Protein AF-A0A9D4S467-F1 (afdb_monomer)

Structure (mmCIF, N/CA/C/O backbone):
data_AF-A0A9D4S467-F1
#
_entry.id   AF-A0A9D4S467-F1
#
loop_
_atom_site.group_PDB
_atom_site.id
_atom_site.type_symbol
_atom_site.label_atom_id
_atom_site.label_alt_id
_atom_site.label_comp_id
_atom_site.label_asym_id
_atom_site.label_entity_id
_atom_site.label_seq_id
_atom_site.pdbx_PDB_ins_code
_atom_site.Cartn_x
_atom_site.Cartn_y
_atom_site.Cartn_z
_atom_site.occupancy
_atom_site.B_iso_or_equiv
_atom_site.auth_seq_id
_atom_site.auth_comp_id
_atom_site.auth_asym_id
_atom_site.auth_atom_id
_atom_site.pdbx_PDB_model_num
ATOM 1 N N . MET A 1 1 ? 5.050 -12.728 17.108 1.00 70.12 1 MET A N 1
ATOM 2 C CA . MET A 1 1 ? 5.355 -12.051 15.828 1.00 70.12 1 MET A CA 1
ATOM 3 C C . MET A 1 1 ? 4.379 -10.902 15.651 1.00 70.12 1 MET A C 1
ATOM 5 O O . MET A 1 1 ? 3.237 -11.049 16.072 1.00 70.12 1 MET A O 1
ATOM 9 N N . GLY A 1 2 ? 4.827 -9.767 15.111 1.00 86.25 2 GLY A N 1
ATOM 10 C CA . GLY A 1 2 ? 3.928 -8.659 14.775 1.00 86.25 2 GLY A CA 1
ATOM 11 C C . GLY A 1 2 ? 3.034 -9.014 13.585 1.00 86.25 2 GLY A C 1
ATOM 12 O O . GLY A 1 2 ? 3.433 -9.819 12.747 1.00 86.25 2 GLY A O 1
ATOM 13 N N . LYS A 1 3 ? 1.838 -8.423 13.527 1.00 93.38 3 LYS A N 1
ATOM 14 C CA . LYS A 1 3 ? 0.900 -8.524 12.400 1.00 93.38 3 LYS A CA 1
ATOM 15 C C . LYS A 1 3 ? 0.636 -7.116 11.862 1.00 93.38 3 LYS A C 1
ATOM 17 O O . LYS A 1 3 ? -0.353 -6.506 12.262 1.00 93.38 3 LYS A O 1
ATOM 22 N N . PRO A 1 4 ? 1.569 -6.538 11.087 1.00 96.94 4 PRO A N 1
ATOM 23 C CA . PRO A 1 4 ? 1.380 -5.199 10.547 1.00 96.94 4 PRO A CA 1
ATOM 24 C C . PRO A 1 4 ? 0.197 -5.176 9.578 1.00 96.94 4 PRO A C 1
ATOM 26 O O . PRO A 1 4 ? -0.097 -6.175 8.930 1.00 96.94 4 PRO A O 1
ATOM 29 N N . ASP A 1 5 ? -0.455 -4.032 9.435 1.00 98.00 5 ASP A N 1
ATOM 30 C CA . ASP A 1 5 ? -1.531 -3.875 8.452 1.00 98.00 5 ASP A CA 1
ATOM 31 C C . ASP A 1 5 ? -0.998 -3.903 7.012 1.00 98.00 5 ASP A C 1
ATOM 33 O O . ASP A 1 5 ? -1.625 -4.471 6.114 1.00 98.00 5 ASP A O 1
ATOM 37 N N . PHE A 1 6 ? 0.200 -3.349 6.828 1.00 98.12 6 PHE A N 1
ATOM 38 C CA . PHE A 1 6 ? 0.862 -3.173 5.545 1.00 98.12 6 PHE A CA 1
ATOM 39 C C . PHE A 1 6 ? 2.344 -3.527 5.642 1.00 98.12 6 PHE A C 1
ATOM 41 O O . PHE A 1 6 ? 2.985 -3.284 6.667 1.00 98.12 6 PHE A O 1
ATOM 48 N N . ILE A 1 7 ? 2.894 -4.058 4.554 1.00 98.00 7 ILE A N 1
ATOM 49 C CA . ILE A 1 7 ? 4.329 -4.266 4.367 1.00 98.00 7 ILE A CA 1
ATOM 50 C C . ILE A 1 7 ? 4.687 -3.629 3.024 1.00 98.00 7 ILE A C 1
ATOM 52 O O . ILE A 1 7 ? 4.225 -4.087 1.980 1.00 98.00 7 ILE A O 1
ATOM 56 N N . GLU A 1 8 ? 5.485 -2.562 3.050 1.00 97.94 8 GLU A N 1
ATOM 57 C CA . GLU A 1 8 ? 6.057 -1.965 1.841 1.00 97.94 8 GLU A CA 1
ATOM 58 C C . GLU A 1 8 ? 7.423 -2.597 1.575 1.00 97.94 8 GLU A C 1
ATOM 60 O O . GLU A 1 8 ? 8.325 -2.532 2.414 1.00 97.94 8 GLU A O 1
ATOM 65 N N . ILE A 1 9 ? 7.574 -3.204 0.402 1.00 98.00 9 ILE A N 1
ATOM 66 C CA . ILE A 1 9 ? 8.850 -3.717 -0.082 1.00 98.00 9 ILE A CA 1
ATOM 67 C C . ILE A 1 9 ? 9.329 -2.766 -1.168 1.00 98.00 9 ILE A C 1
ATOM 69 O O . ILE A 1 9 ? 8.648 -2.564 -2.173 1.00 98.00 9 ILE A O 1
ATOM 73 N N . LYS A 1 10 ? 10.504 -2.176 -0.949 1.00 96.25 10 LYS A N 1
ATOM 74 C CA . LYS A 1 10 ? 11.070 -1.144 -1.812 1.00 96.25 10 LYS A CA 1
ATOM 75 C C . LYS A 1 10 ? 12.448 -1.545 -2.306 1.00 96.25 10 LYS A C 1
ATOM 77 O O . LYS A 1 10 ? 13.331 -1.853 -1.504 1.00 96.25 10 LYS A O 1
ATOM 82 N N . GLY A 1 11 ? 12.634 -1.505 -3.621 1.00 94.12 11 GLY A N 1
ATOM 83 C CA . GLY A 1 11 ? 13.945 -1.656 -4.234 1.00 94.12 11 GLY A CA 1
ATOM 84 C C . GLY A 1 11 ? 14.892 -0.559 -3.750 1.00 94.12 11 GLY A C 1
ATOM 85 O O . GLY A 1 11 ? 14.528 0.618 -3.707 1.00 94.12 11 GLY A O 1
ATOM 86 N N . VAL A 1 12 ? 16.114 -0.938 -3.369 1.00 90.12 12 VAL A N 1
ATOM 87 C CA . VAL A 1 12 ? 17.128 0.037 -2.952 1.00 90.12 12 VAL A CA 1
ATOM 88 C C . VAL A 1 12 ? 17.412 1.008 -4.096 1.00 90.12 12 VAL A C 1
ATOM 90 O O . VAL A 1 12 ? 17.611 0.595 -5.233 1.00 90.12 12 VAL A O 1
ATOM 93 N N . THR A 1 13 ? 17.444 2.304 -3.803 1.00 84.94 13 THR A N 1
ATOM 94 C CA . THR A 1 13 ? 17.796 3.339 -4.780 1.00 84.94 13 THR A CA 1
ATOM 95 C C . THR A 1 13 ? 19.230 3.795 -4.568 1.00 84.94 13 THR A C 1
ATOM 97 O O . THR A 1 13 ? 19.652 4.035 -3.437 1.00 84.94 13 THR A O 1
ATOM 100 N N . TYR A 1 14 ? 19.977 3.962 -5.654 1.00 82.75 14 TYR A N 1
ATOM 101 C CA . TYR A 1 14 ? 21.346 4.458 -5.596 1.00 82.75 14 TYR A CA 1
ATOM 102 C C . TYR A 1 14 ? 21.379 5.967 -5.294 1.00 82.75 14 TYR A C 1
ATOM 104 O O . TYR A 1 14 ? 20.790 6.773 -6.014 1.00 82.75 14 TYR A O 1
ATOM 112 N N . CYS A 1 15 ? 22.092 6.347 -4.230 1.00 79.81 15 CYS A N 1
ATOM 113 C CA . CYS A 1 15 ? 22.178 7.728 -3.735 1.00 79.81 15 CYS A CA 1
ATOM 114 C C . CYS A 1 15 ? 23.425 8.494 -4.225 1.00 79.81 15 CYS A C 1
ATOM 116 O O . CYS A 1 15 ? 23.721 9.566 -3.699 1.00 79.81 15 CYS A O 1
ATOM 118 N N . GLY A 1 16 ? 24.160 7.963 -5.208 1.00 75.25 16 GLY A N 1
ATOM 119 C CA . GLY A 1 16 ? 25.445 8.513 -5.650 1.00 75.25 16 GLY A CA 1
ATOM 120 C C . GLY A 1 16 ? 26.655 7.844 -4.992 1.00 75.25 16 GLY A C 1
ATOM 121 O O . GLY A 1 16 ? 26.534 7.137 -3.989 1.00 75.25 16 GLY A O 1
ATOM 122 N N . ASP A 1 17 ? 27.834 8.077 -5.568 1.00 74.06 17 ASP A N 1
ATOM 123 C CA . ASP A 1 17 ? 29.086 7.513 -5.068 1.00 74.06 17 ASP A CA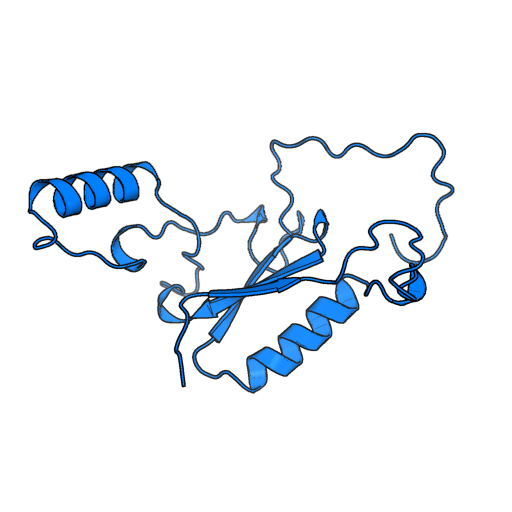 1
ATOM 124 C C . ASP A 1 17 ? 29.477 8.184 -3.750 1.00 74.06 17 ASP A C 1
ATOM 126 O O . ASP A 1 17 ? 29.577 9.409 -3.647 1.00 74.06 17 ASP A O 1
ATOM 130 N N . SER A 1 18 ? 29.742 7.375 -2.726 1.00 72.62 18 SER A N 1
ATOM 131 C CA . SER A 1 18 ? 30.254 7.853 -1.444 1.00 72.62 18 SER A CA 1
ATOM 132 C C . SER A 1 18 ? 31.361 6.931 -0.951 1.00 72.62 18 SER A C 1
ATOM 134 O O . SER A 1 18 ? 31.329 5.729 -1.187 1.00 72.62 18 SER A O 1
ATOM 136 N N . LYS A 1 19 ? 32.330 7.462 -0.194 1.00 71.56 19 LYS A N 1
ATOM 137 C CA . LYS A 1 19 ? 33.389 6.635 0.425 1.00 71.56 19 LYS A CA 1
ATOM 138 C C . LYS A 1 19 ? 32.855 5.632 1.463 1.00 71.56 19 LYS A C 1
ATOM 140 O O . LYS A 1 19 ? 33.615 4.793 1.930 1.00 71.56 19 LYS A O 1
ATOM 145 N N . ALA A 1 20 ? 31.588 5.759 1.860 1.00 76.56 20 ALA A N 1
ATOM 146 C CA . ALA A 1 20 ? 30.949 4.965 2.904 1.00 76.56 20 ALA A CA 1
ATOM 147 C C . ALA A 1 20 ? 30.073 3.821 2.358 1.00 76.56 20 ALA A C 1
ATOM 149 O O . ALA A 1 20 ? 29.568 3.030 3.149 1.00 76.56 20 ALA A O 1
ATOM 150 N N . SER A 1 21 ? 29.876 3.726 1.038 1.00 77.81 21 SER A N 1
ATOM 151 C CA . SER A 1 21 ? 29.029 2.703 0.423 1.00 77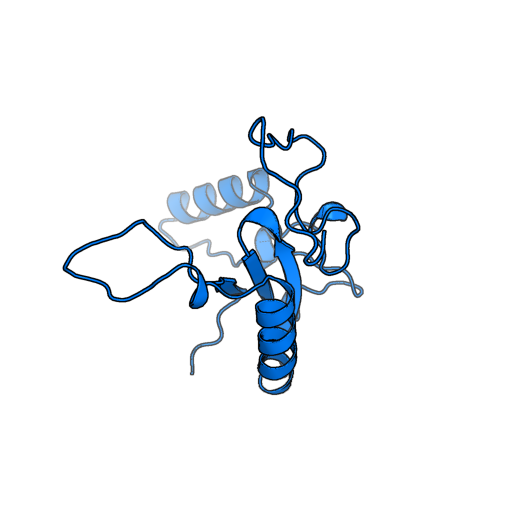.81 21 SER A CA 1
ATOM 152 C C . SER A 1 21 ? 29.661 2.166 -0.853 1.00 77.81 21 SER A C 1
ATOM 154 O O . SER A 1 21 ? 30.065 2.932 -1.721 1.00 77.81 21 SER A O 1
ATOM 156 N N . ASN A 1 22 ? 29.684 0.840 -0.974 1.00 81.50 22 ASN A N 1
ATOM 157 C CA . ASN A 1 22 ? 30.091 0.146 -2.195 1.00 81.50 22 ASN A CA 1
ATOM 158 C C . ASN A 1 22 ? 28.887 -0.182 -3.100 1.00 81.50 22 ASN A C 1
ATOM 160 O O . ASN A 1 22 ? 29.036 -0.960 -4.039 1.00 81.50 22 ASN A O 1
ATOM 164 N N . LEU A 1 23 ? 27.691 0.348 -2.795 1.00 84.25 23 LEU A N 1
ATOM 165 C CA . LEU A 1 23 ? 26.506 0.153 -3.628 1.00 84.25 23 LEU A CA 1
ATOM 166 C C . LEU A 1 23 ? 26.676 0.895 -4.946 1.00 84.25 23 LEU A C 1
ATOM 168 O O . LEU A 1 23 ? 26.952 2.091 -4.960 1.00 84.25 23 LEU A O 1
ATOM 172 N N . THR A 1 24 ? 26.442 0.190 -6.041 1.00 83.81 24 THR A N 1
ATOM 173 C CA . THR A 1 24 ? 26.445 0.746 -7.390 1.00 83.81 24 THR A CA 1
ATOM 174 C C . THR A 1 24 ? 25.054 0.618 -8.009 1.00 83.81 24 THR A C 1
ATOM 176 O O . THR A 1 24 ? 24.156 -0.019 -7.454 1.00 83.81 24 THR A O 1
ATOM 179 N N . MET A 1 25 ? 24.874 1.183 -9.205 1.00 84.25 25 MET A N 1
ATOM 180 C CA . MET A 1 25 ? 23.648 0.989 -9.987 1.00 84.25 25 MET A CA 1
ATOM 181 C C . MET A 1 25 ? 23.334 -0.488 -10.260 1.00 84.25 25 MET A C 1
ATOM 183 O O . MET A 1 25 ? 22.165 -0.831 -10.360 1.00 84.25 25 MET A O 1
ATOM 187 N N . SER A 1 26 ? 24.333 -1.380 -10.325 1.00 87.19 26 SER A N 1
ATOM 188 C CA . SER A 1 26 ? 24.082 -2.815 -10.537 1.00 87.19 26 SER A CA 1
ATOM 189 C C . SER A 1 26 ? 23.495 -3.517 -9.311 1.00 87.19 26 SER A C 1
ATOM 191 O O . SER A 1 26 ? 23.128 -4.682 -9.399 1.00 87.19 26 SER A O 1
ATOM 193 N N . ASN A 1 27 ? 23.461 -2.852 -8.154 1.00 88.81 27 ASN A N 1
ATOM 194 C CA . ASN A 1 27 ? 22.802 -3.360 -6.953 1.00 88.81 27 ASN A CA 1
ATOM 195 C C . ASN A 1 27 ? 21.350 -2.884 -6.827 1.00 88.81 27 ASN A C 1
ATOM 197 O O . ASN A 1 27 ? 20.653 -3.332 -5.919 1.00 88.81 27 ASN A O 1
ATOM 201 N N . VAL A 1 28 ? 20.909 -1.966 -7.690 1.00 90.38 28 VAL A N 1
ATOM 202 C CA . VAL A 1 28 ? 19.522 -1.503 -7.730 1.00 90.38 28 VAL A CA 1
ATOM 203 C C . VAL A 1 28 ? 18.708 -2.542 -8.500 1.00 90.38 28 VAL A C 1
ATOM 205 O O . VAL A 1 28 ? 18.991 -2.743 -9.681 1.00 90.38 28 VAL A O 1
ATOM 208 N N . PRO A 1 29 ? 17.729 -3.210 -7.866 1.00 93.31 29 PRO A N 1
ATOM 209 C CA . PRO A 1 29 ? 16.924 -4.204 -8.555 1.00 93.31 29 PRO A CA 1
ATOM 210 C C . PRO A 1 29 ? 15.997 -3.531 -9.565 1.00 93.31 29 PRO A C 1
ATOM 212 O O . PRO A 1 29 ? 15.507 -2.418 -9.343 1.00 93.31 29 PRO A O 1
ATOM 215 N N . TRP A 1 30 ? 15.701 -4.240 -10.645 1.00 93.00 30 TRP A N 1
ATOM 216 C CA . TRP A 1 30 ? 14.608 -3.892 -11.542 1.00 93.00 30 TRP A CA 1
ATOM 217 C C . TRP A 1 30 ? 13.266 -4.104 -10.847 1.00 93.00 30 TRP A C 1
ATOM 219 O O . TRP A 1 30 ? 13.151 -4.875 -9.892 1.00 93.00 30 TRP A O 1
ATOM 229 N N . HIS A 1 31 ? 12.224 -3.438 -11.341 1.00 94.62 31 HIS A N 1
ATOM 230 C CA . HIS A 1 31 ? 10.896 -3.585 -10.755 1.00 94.62 31 HIS A CA 1
ATOM 231 C C . HIS A 1 31 ? 10.386 -5.028 -10.811 1.00 94.62 31 HIS A C 1
ATOM 233 O O . HIS A 1 31 ? 9.900 -5.551 -9.812 1.00 94.62 31 HIS A O 1
ATOM 239 N N . GLU A 1 32 ? 10.605 -5.715 -11.932 1.00 95.38 32 GLU A N 1
ATOM 240 C CA . GLU A 1 32 ? 10.242 -7.125 -12.105 1.00 95.38 32 GLU A CA 1
ATOM 241 C C . GLU A 1 32 ? 10.930 -8.052 -11.087 1.00 95.38 32 GLU A C 1
ATOM 243 O O . GLU A 1 32 ? 10.327 -9.018 -10.616 1.00 95.38 32 GLU A O 1
ATOM 248 N N . GLU A 1 33 ? 12.173 -7.748 -10.695 1.00 96.25 33 GLU A N 1
ATOM 249 C CA . GLU A 1 33 ? 12.894 -8.514 -9.672 1.00 96.25 33 GLU A CA 1
ATOM 250 C C . GLU A 1 33 ? 12.267 -8.319 -8.288 1.00 96.25 33 GLU A C 1
ATOM 252 O O . GLU A 1 33 ? 12.122 -9.285 -7.534 1.00 96.25 33 GLU A O 1
ATOM 257 N N . VAL A 1 34 ? 11.838 -7.091 -7.971 1.00 97.06 34 VAL A N 1
ATOM 258 C CA . VAL A 1 34 ? 11.098 -6.798 -6.736 1.00 97.06 34 VAL A CA 1
ATOM 259 C C . VAL A 1 34 ? 9.743 -7.503 -6.749 1.00 97.06 34 VAL A C 1
ATOM 261 O O . VAL A 1 34 ? 9.396 -8.152 -5.766 1.00 97.06 34 VAL A O 1
ATOM 264 N N . VAL A 1 35 ? 9.002 -7.455 -7.861 1.00 97.62 35 VAL A N 1
ATOM 265 C CA . VAL A 1 35 ? 7.715 -8.155 -8.014 1.00 97.62 35 VAL A CA 1
ATOM 266 C C . VAL A 1 35 ? 7.874 -9.654 -7.776 1.00 97.62 35 VAL A C 1
ATOM 268 O O . VAL A 1 35 ? 7.138 -10.223 -6.970 1.00 97.62 35 VAL A O 1
ATOM 271 N N . LYS A 1 36 ? 8.855 -10.293 -8.426 1.00 98.12 36 LYS A N 1
ATOM 272 C CA . LYS A 1 36 ? 9.109 -11.730 -8.266 1.00 98.12 36 LYS A CA 1
ATOM 273 C C . LYS A 1 36 ? 9.423 -12.085 -6.813 1.00 98.12 36 LYS A C 1
ATOM 275 O O . LYS A 1 36 ? 8.829 -13.012 -6.266 1.00 98.12 36 LYS A O 1
ATOM 280 N N . PHE A 1 37 ? 10.312 -11.324 -6.177 1.00 97.94 37 PHE A N 1
ATOM 281 C CA . PHE A 1 37 ? 10.638 -11.522 -4.767 1.00 97.94 37 PHE A CA 1
ATOM 282 C C . PHE A 1 37 ? 9.396 -11.398 -3.875 1.00 97.94 37 PHE A C 1
ATOM 284 O O . PHE A 1 37 ? 9.176 -12.231 -3.000 1.00 97.94 37 PHE A O 1
ATOM 291 N N . VAL A 1 38 ? 8.556 -10.384 -4.102 1.00 98.06 38 VAL A N 1
ATOM 292 C CA . VAL A 1 38 ? 7.362 -10.151 -3.279 1.00 98.06 38 VAL A CA 1
ATOM 293 C C . VAL A 1 38 ? 6.302 -11.231 -3.491 1.00 98.06 38 VAL A C 1
ATOM 295 O O . VAL A 1 38 ? 5.633 -11.604 -2.532 1.00 98.06 38 VAL A O 1
ATOM 298 N N . GLN A 1 39 ? 6.169 -11.779 -4.700 1.00 97.81 39 GLN A N 1
ATOM 299 C CA . GLN A 1 39 ? 5.293 -12.926 -4.961 1.00 97.81 39 GLN A CA 1
ATOM 300 C C . GLN A 1 39 ? 5.744 -14.171 -4.189 1.00 97.81 39 GLN A C 1
ATOM 302 O O . GLN A 1 39 ? 4.920 -14.835 -3.564 1.00 97.81 39 GLN A O 1
ATOM 307 N N . GLU A 1 40 ? 7.047 -14.465 -4.185 1.00 98.06 40 GLU A N 1
ATOM 308 C CA . GLU A 1 40 ? 7.610 -15.563 -3.391 1.00 98.06 40 GLU A CA 1
ATOM 309 C C . GLU A 1 40 ? 7.417 -15.311 -1.887 1.00 98.06 40 GLU A C 1
ATOM 311 O O . GLU A 1 40 ? 6.973 -16.200 -1.164 1.00 98.06 40 GLU A O 1
ATOM 316 N N . PHE A 1 41 ? 7.651 -14.081 -1.423 1.00 97.06 41 PHE A N 1
ATOM 317 C CA . PHE A 1 41 ? 7.474 -13.690 -0.024 1.00 97.06 41 PHE A CA 1
ATOM 318 C C . PHE A 1 41 ? 6.011 -13.759 0.444 1.00 97.06 41 PHE A C 1
ATOM 320 O O . PHE A 1 41 ? 5.739 -14.196 1.561 1.00 97.06 41 PHE A O 1
ATOM 327 N N . ALA A 1 42 ? 5.055 -13.374 -0.404 1.00 96.94 42 ALA A N 1
ATOM 328 C CA . ALA A 1 42 ? 3.627 -13.449 -0.100 1.00 96.94 42 ALA A CA 1
ATOM 329 C C . ALA A 1 42 ? 3.144 -14.891 0.124 1.00 96.94 42 ALA A C 1
ATOM 331 O O . ALA A 1 42 ? 2.248 -15.108 0.938 1.00 96.94 42 ALA A O 1
ATOM 332 N N . ASN A 1 43 ? 3.759 -15.882 -0.532 1.00 96.75 43 ASN A N 1
ATOM 333 C CA . ASN A 1 43 ? 3.414 -17.295 -0.332 1.00 96.75 43 ASN A CA 1
ATOM 334 C C . ASN A 1 43 ? 3.714 -17.779 1.097 1.00 96.75 43 ASN A C 1
ATOM 336 O O . ASN A 1 43 ? 3.041 -18.683 1.590 1.00 96.75 43 ASN A O 1
ATOM 340 N N . GLU A 1 44 ? 4.665 -17.141 1.781 1.00 97.00 44 GLU A N 1
ATOM 341 C CA . GLU A 1 44 ? 5.017 -17.428 3.177 1.00 97.00 44 GLU A CA 1
ATOM 342 C C . GLU A 1 44 ? 4.123 -16.674 4.187 1.00 97.00 44 GLU A C 1
ATOM 344 O O . GLU A 1 44 ? 4.223 -16.881 5.398 1.00 97.00 44 GLU A O 1
ATOM 349 N N . LEU A 1 45 ? 3.233 -15.793 3.711 1.00 96.50 45 LEU A N 1
ATOM 350 C CA . LEU A 1 45 ? 2.397 -14.908 4.525 1.00 96.50 45 LEU A CA 1
ATOM 351 C C . LEU A 1 45 ? 0.900 -15.103 4.206 1.00 96.50 45 LEU A C 1
ATOM 353 O O . LEU A 1 45 ? 0.301 -14.279 3.518 1.00 96.50 45 LEU A O 1
ATOM 357 N N . PRO A 1 46 ? 0.236 -16.142 4.750 1.00 95.81 46 PRO A N 1
ATOM 358 C CA . PRO A 1 46 ? -1.121 -16.532 4.341 1.00 95.81 46 PRO A CA 1
ATOM 359 C C . PRO A 1 46 ? -2.201 -15.465 4.587 1.00 95.81 46 PRO A C 1
ATOM 361 O O . PRO A 1 46 ? -3.233 -15.470 3.910 1.00 95.81 46 PRO A O 1
ATOM 364 N N . ASP A 1 47 ? -1.969 -14.550 5.530 1.00 97.56 47 ASP A N 1
ATOM 365 C CA . ASP A 1 47 ? -2.877 -13.449 5.875 1.00 97.56 47 ASP A CA 1
ATOM 366 C C . ASP A 1 47 ? -2.693 -12.209 4.973 1.00 97.56 47 ASP A C 1
ATOM 368 O O . ASP A 1 47 ? -3.455 -11.249 5.093 1.00 97.56 47 ASP A O 1
ATOM 372 N N . TYR A 1 48 ? -1.710 -12.214 4.066 1.00 98.44 48 TYR A N 1
ATOM 373 C CA . TYR A 1 48 ? -1.317 -11.069 3.242 1.00 98.44 48 TYR A CA 1
ATOM 374 C C . TYR A 1 48 ? -1.407 -11.393 1.753 1.00 98.44 48 TYR A C 1
ATOM 376 O O . TYR A 1 48 ? -1.237 -12.535 1.341 1.00 98.44 48 TYR A O 1
ATOM 384 N N . GLU A 1 49 ? -1.669 -10.375 0.939 1.00 98.50 49 GLU A N 1
ATOM 385 C CA . GLU A 1 49 ? -1.623 -10.449 -0.524 1.00 98.50 49 GLU A CA 1
ATOM 386 C C . GLU A 1 49 ? -1.127 -9.113 -1.099 1.00 98.50 49 GLU A C 1
ATOM 388 O O . GLU A 1 49 ? -1.153 -8.081 -0.421 1.00 98.50 49 GLU A O 1
ATOM 393 N N . ILE A 1 50 ? -0.674 -9.135 -2.356 1.00 98.62 50 ILE A N 1
ATOM 394 C CA . ILE A 1 50 ? -0.264 -7.927 -3.080 1.00 98.62 50 ILE A CA 1
ATOM 395 C C . ILE A 1 50 ? -1.500 -7.075 -3.371 1.00 98.62 50 ILE A C 1
ATOM 397 O O . ILE A 1 50 ? -2.445 -7.527 -4.022 1.00 98.62 50 ILE A O 1
ATOM 401 N N . ALA A 1 51 ? -1.474 -5.837 -2.880 1.00 98.56 51 ALA A N 1
ATOM 402 C CA . ALA A 1 51 ? -2.568 -4.886 -3.022 1.00 98.56 51 ALA A CA 1
ATOM 403 C C . ALA A 1 51 ? -2.308 -3.840 -4.104 1.00 98.56 51 ALA A C 1
ATOM 405 O O . ALA A 1 51 ? -3.193 -3.543 -4.907 1.00 98.56 51 ALA A O 1
ATOM 406 N N . ALA A 1 52 ? -1.099 -3.285 -4.120 1.00 98.50 52 ALA A N 1
ATOM 407 C CA . ALA A 1 52 ? -0.739 -2.156 -4.964 1.00 98.50 52 ALA A CA 1
ATOM 408 C C . ALA A 1 52 ? 0.738 -2.205 -5.358 1.00 98.50 52 ALA A C 1
ATOM 410 O O . ALA A 1 52 ? 1.556 -2.831 -4.677 1.00 98.50 52 ALA A O 1
ATOM 411 N N . GLU A 1 53 ? 1.075 -1.492 -6.424 1.00 97.94 53 GLU A N 1
ATOM 412 C CA . GLU A 1 53 ? 2.452 -1.221 -6.831 1.00 97.94 53 GLU A CA 1
ATOM 413 C C . GLU A 1 53 ? 2.653 0.257 -7.128 1.00 97.94 53 GLU A C 1
ATOM 415 O O . GLU A 1 53 ? 1.697 1.000 -7.336 1.00 97.94 53 GLU A O 1
ATOM 420 N N . HIS A 1 54 ? 3.913 0.674 -7.123 1.00 96.62 54 HIS A N 1
ATOM 421 C CA . HIS A 1 54 ? 4.349 1.943 -7.672 1.00 96.62 54 HIS A CA 1
ATOM 422 C C . HIS A 1 54 ? 5.706 1.741 -8.343 1.00 96.62 54 HIS A C 1
ATOM 424 O O . HIS A 1 54 ? 6.761 1.822 -7.699 1.00 96.62 54 HIS A O 1
ATOM 430 N N . GLU A 1 55 ? 5.675 1.462 -9.648 1.00 94.81 55 GLU A N 1
ATOM 431 C CA . GLU A 1 55 ? 6.867 1.154 -10.446 1.00 94.81 55 GLU A CA 1
ATOM 432 C C . GLU A 1 55 ? 7.880 2.302 -10.382 1.00 94.81 55 GLU A C 1
ATOM 434 O O . GLU A 1 55 ? 9.079 2.080 -10.209 1.00 94.81 55 GLU A O 1
ATOM 439 N N . HIS A 1 56 ? 7.400 3.549 -10.436 1.00 90.62 56 HIS A N 1
ATOM 440 C CA . HIS A 1 56 ? 8.275 4.718 -10.469 1.00 90.62 56 HIS A CA 1
ATOM 441 C C . HIS A 1 56 ? 9.184 4.829 -9.235 1.00 90.62 56 HIS A C 1
ATOM 443 O O . HIS A 1 56 ? 10.326 5.273 -9.355 1.00 90.62 56 HIS A O 1
ATOM 449 N N . SER A 1 57 ? 8.707 4.404 -8.059 1.00 91.69 57 SER A N 1
ATOM 450 C CA . SER A 1 57 ? 9.526 4.338 -6.842 1.00 91.69 57 SER A CA 1
ATOM 451 C C . SER A 1 57 ? 10.044 2.938 -6.518 1.00 91.69 57 SER A C 1
ATOM 453 O O . SER A 1 57 ? 10.617 2.759 -5.444 1.00 91.69 57 SER A O 1
ATOM 455 N N . ASN A 1 58 ? 9.829 1.969 -7.410 1.00 94.88 58 ASN A N 1
ATOM 456 C CA . ASN A 1 58 ? 10.143 0.558 -7.235 1.00 94.88 58 ASN A CA 1
ATOM 457 C C . ASN A 1 58 ? 9.600 -0.032 -5.916 1.00 94.88 58 ASN A C 1
ATOM 459 O O . ASN A 1 58 ? 10.335 -0.657 -5.148 1.00 94.88 58 ASN A O 1
ATOM 463 N N . CYS A 1 59 ? 8.320 0.227 -5.631 1.00 97.12 59 CYS A N 1
ATOM 464 C CA . CYS A 1 59 ? 7.640 -0.230 -4.416 1.00 97.12 59 CYS A CA 1
ATOM 465 C C . CYS A 1 59 ? 6.503 -1.203 -4.737 1.00 97.12 59 CYS A C 1
ATOM 467 O O . CYS A 1 59 ? 5.729 -0.959 -5.661 1.00 97.12 59 CYS A O 1
ATOM 469 N N . ILE A 1 60 ? 6.343 -2.232 -3.903 1.00 98.44 60 ILE A N 1
ATOM 470 C CA . ILE A 1 60 ? 5.168 -3.110 -3.865 1.00 98.44 60 ILE A CA 1
ATOM 471 C C . ILE A 1 60 ? 4.584 -3.095 -2.452 1.00 98.44 60 ILE A C 1
ATOM 473 O O . ILE A 1 60 ? 5.319 -3.160 -1.463 1.00 98.44 60 ILE A O 1
ATOM 477 N N . LEU A 1 61 ? 3.257 -3.034 -2.358 1.00 98.56 61 LEU A N 1
ATOM 478 C CA . LEU A 1 61 ? 2.520 -3.063 -1.102 1.00 98.56 61 LEU A CA 1
ATOM 479 C C . LEU A 1 61 ? 1.849 -4.426 -0.912 1.00 98.56 61 LEU A C 1
ATOM 481 O O . LEU A 1 61 ? 0.908 -4.768 -1.635 1.00 98.56 61 LEU A O 1
ATOM 485 N N . LEU A 1 62 ? 2.275 -5.168 0.109 1.00 98.56 62 LEU A N 1
ATOM 486 C CA . LEU A 1 62 ? 1.472 -6.246 0.682 1.00 98.56 62 LEU A CA 1
ATOM 487 C C . LEU A 1 62 ? 0.533 -5.665 1.738 1.00 98.56 62 LEU A C 1
ATOM 489 O O . LEU A 1 62 ? 0.952 -4.876 2.589 1.00 98.56 62 LEU A O 1
ATOM 493 N N . ALA A 1 63 ? -0.724 -6.092 1.720 1.00 98.62 63 ALA A N 1
ATOM 494 C CA . ALA A 1 63 ? -1.712 -5.709 2.720 1.00 98.62 63 ALA A CA 1
ATOM 495 C C . ALA A 1 63 ? -2.338 -6.944 3.360 1.00 98.62 63 ALA A C 1
ATOM 497 O O . ALA A 1 63 ? -2.538 -7.973 2.710 1.00 98.62 63 ALA A O 1
ATOM 498 N N . HIS A 1 64 ? -2.678 -6.826 4.642 1.00 98.50 64 HIS A N 1
ATOM 499 C CA . HIS A 1 64 ? -3.461 -7.845 5.324 1.00 98.50 64 HIS A CA 1
ATOM 500 C C . HIS A 1 64 ? -4.829 -7.991 4.635 1.00 98.50 64 HIS A C 1
ATOM 502 O O . HIS A 1 64 ? -5.495 -6.999 4.327 1.00 98.50 64 HIS A O 1
ATOM 508 N N . LYS A 1 65 ? -5.315 -9.221 4.454 1.00 98.25 65 LYS A N 1
ATOM 509 C CA . LYS A 1 65 ? -6.575 -9.532 3.743 1.00 98.25 65 LYS A CA 1
ATOM 510 C C . LYS A 1 65 ? -7.825 -8.888 4.350 1.00 98.25 65 LYS A C 1
ATOM 512 O O . LYS A 1 65 ? -8.858 -8.825 3.695 1.00 98.25 65 LYS A O 1
ATOM 517 N N . LYS A 1 66 ? -7.726 -8.340 5.566 1.00 98.00 66 LYS A N 1
ATOM 518 C CA . LYS A 1 66 ? -8.788 -7.530 6.197 1.00 98.00 66 LYS A CA 1
ATOM 519 C C . LYS A 1 66 ? -9.131 -6.262 5.399 1.00 98.00 66 LYS A C 1
ATOM 521 O O . LYS A 1 66 ? -10.247 -5.776 5.503 1.00 98.00 66 LYS A O 1
ATOM 526 N N . PHE A 1 67 ? -8.203 -5.774 4.572 1.00 98.62 67 PHE A N 1
ATOM 527 C CA . PHE A 1 67 ? -8.425 -4.660 3.647 1.00 98.62 67 PHE A CA 1
ATOM 528 C C . PHE A 1 67 ? -8.947 -5.109 2.273 1.00 98.62 67 PHE A C 1
ATOM 530 O O . PHE A 1 67 ? -9.071 -4.282 1.372 1.00 98.62 67 PHE A O 1
ATOM 537 N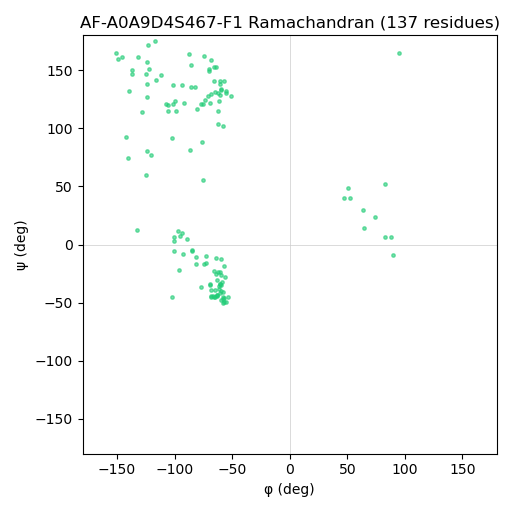 N . LYS A 1 68 ? -9.238 -6.402 2.072 1.00 98.44 68 LYS A N 1
ATOM 538 C CA . LYS A 1 68 ? -9.786 -6.931 0.818 1.00 98.44 68 LYS A CA 1
ATOM 539 C C . LYS A 1 68 ? -11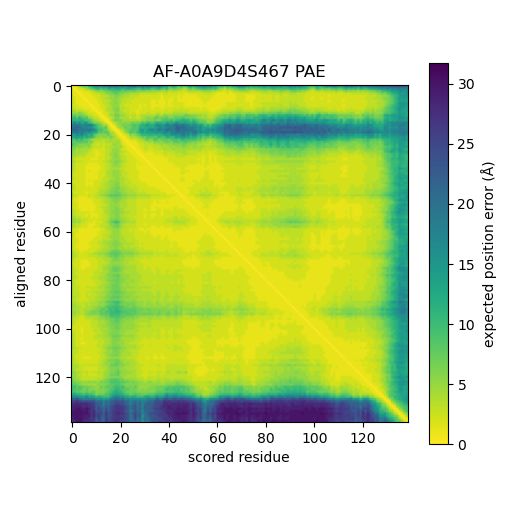.286 -7.175 0.965 1.00 98.44 68 LYS A C 1
ATOM 541 O O . LYS A 1 68 ? -11.723 -8.242 1.392 1.00 98.44 68 LYS A O 1
ATOM 546 N N . ILE A 1 69 ? -12.090 -6.177 0.617 1.00 98.25 69 ILE A N 1
ATOM 547 C CA . ILE A 1 69 ? -13.549 -6.209 0.771 1.00 98.25 69 ILE A CA 1
ATOM 548 C C . ILE A 1 69 ? -14.183 -6.542 -0.574 1.00 98.25 69 ILE A C 1
ATOM 550 O O . ILE A 1 69 ? -13.946 -5.847 -1.556 1.00 98.25 69 ILE A O 1
ATOM 554 N N . ASN A 1 70 ? -14.993 -7.604 -0.633 1.00 97.44 70 ASN A N 1
ATOM 555 C CA . ASN A 1 70 ? -15.634 -8.073 -1.871 1.00 97.44 70 ASN A CA 1
ATOM 556 C C . ASN A 1 70 ? -14.640 -8.288 -3.028 1.00 97.44 70 ASN A C 1
ATOM 558 O O . ASN A 1 70 ? -14.934 -7.972 -4.176 1.00 97.44 70 ASN A O 1
ATOM 562 N N . ASN A 1 71 ? -13.459 -8.831 -2.711 1.00 97.19 71 ASN A N 1
ATOM 563 C CA . ASN A 1 71 ? -12.347 -9.035 -3.645 1.00 97.19 71 ASN A CA 1
ATOM 564 C C . ASN A 1 71 ? -11.732 -7.741 -4.223 1.00 97.19 71 ASN A C 1
ATOM 566 O O . ASN A 1 71 ? -10.949 -7.805 -5.166 1.00 97.19 71 ASN A O 1
ATOM 570 N N . GLU A 1 72 ? -12.031 -6.582 -3.635 1.00 98.25 72 GLU A N 1
ATOM 571 C CA . GLU A 1 72 ? -11.436 -5.292 -3.982 1.00 98.25 72 GLU A CA 1
ATOM 572 C C . GLU A 1 72 ? -10.545 -4.791 -2.844 1.00 98.25 72 GLU A C 1
ATOM 574 O O . GLU A 1 72 ? -10.841 -5.009 -1.668 1.00 98.25 72 GLU A O 1
ATOM 579 N N . TRP A 1 73 ? -9.458 -4.101 -3.180 1.00 98.69 73 TRP A N 1
ATOM 580 C CA . TRP A 1 73 ? -8.541 -3.547 -2.189 1.00 98.69 73 TRP A CA 1
ATOM 581 C C . TRP A 1 73 ? -9.036 -2.210 -1.637 1.00 98.69 73 TRP A C 1
ATOM 583 O O . TRP A 1 73 ? -9.504 -1.346 -2.378 1.00 98.69 73 TRP A O 1
ATOM 593 N N . TRP A 1 74 ? -8.937 -2.057 -0.318 1.00 98.69 74 TRP A N 1
ATOM 594 C CA . TRP A 1 74 ? -9.274 -0.861 0.449 1.00 98.69 74 TRP A CA 1
ATOM 595 C C . TRP A 1 74 ? -8.063 -0.439 1.280 1.00 98.69 74 TRP A C 1
ATOM 597 O O . TRP A 1 74 ? -8.082 -0.451 2.504 1.00 98.69 74 TRP A O 1
ATOM 607 N N . THR A 1 75 ? -6.960 -0.139 0.601 1.00 98.44 75 THR A N 1
ATOM 608 C CA . THR A 1 75 ? -5.687 0.238 1.236 1.00 98.44 75 THR A CA 1
ATOM 609 C C . THR A 1 75 ? -5.438 1.744 1.227 1.00 98.44 75 THR A C 1
ATOM 611 O O . THR A 1 75 ? -4.386 2.196 1.674 1.00 98.44 75 THR A O 1
ATOM 614 N N . TRP A 1 76 ? -6.386 2.533 0.716 1.00 97.94 76 TRP A N 1
ATOM 615 C CA . TRP A 1 76 ? -6.277 3.987 0.669 1.00 97.94 76 TRP A CA 1
ATOM 616 C C . TRP A 1 76 ? -6.786 4.637 1.955 1.00 97.94 76 TRP A C 1
ATOM 618 O O . TRP A 1 76 ? -7.503 4.018 2.739 1.00 97.94 76 TRP A O 1
ATOM 628 N N . ILE A 1 77 ? -6.439 5.907 2.162 1.00 97.94 77 ILE A N 1
ATOM 629 C CA . ILE A 1 77 ? -6.843 6.667 3.350 1.00 97.94 77 ILE A CA 1
ATOM 630 C C . ILE A 1 77 ? -8.011 7.588 2.991 1.00 97.94 77 ILE A C 1
ATOM 632 O O . ILE A 1 77 ? -7.879 8.483 2.154 1.00 97.94 77 ILE A O 1
ATOM 636 N N . ASP A 1 78 ? -9.143 7.418 3.672 1.00 98.44 78 ASP A N 1
ATOM 637 C CA . ASP A 1 78 ? -10.188 8.438 3.756 1.00 98.44 78 ASP A CA 1
ATOM 638 C C . ASP A 1 78 ? -9.726 9.528 4.734 1.00 98.44 78 ASP A C 1
ATOM 640 O O . ASP A 1 78 ? -9.969 9.457 5.941 1.00 98.44 78 ASP A O 1
ATOM 644 N N . TYR A 1 79 ? -9.000 10.528 4.224 1.00 98.19 79 TYR A N 1
ATOM 645 C CA . TYR A 1 79 ? -8.475 11.622 5.046 1.00 98.19 79 TYR A CA 1
ATOM 646 C C . TYR A 1 79 ? -9.566 12.385 5.816 1.00 98.19 79 TYR A C 1
ATOM 648 O O . TYR A 1 79 ? -9.383 12.595 7.017 1.00 98.19 79 TYR A O 1
ATOM 656 N N . PRO A 1 80 ? -10.706 12.782 5.211 1.00 98.56 80 PRO A N 1
ATOM 657 C CA . PRO A 1 80 ? -11.808 13.388 5.961 1.00 98.56 80 PRO A CA 1
ATOM 658 C C . PRO A 1 80 ? -12.276 12.548 7.159 1.00 98.56 80 PRO A C 1
ATOM 660 O O . PRO A 1 80 ? -12.448 13.074 8.268 1.00 98.56 80 PRO A O 1
ATOM 663 N N . LYS A 1 81 ? -12.448 11.234 6.968 1.00 98.44 81 LYS A N 1
ATOM 664 C CA . LYS A 1 81 ? -12.857 10.317 8.038 1.00 98.44 81 LYS A CA 1
ATOM 665 C C . LYS A 1 81 ? -11.758 10.149 9.082 1.00 98.44 81 LYS A C 1
ATOM 667 O O . LYS A 1 81 ? -12.039 10.282 10.272 1.00 98.44 81 LYS A O 1
ATOM 672 N N . PHE A 1 82 ? -10.509 9.965 8.656 1.00 98.56 82 PHE A N 1
ATOM 673 C CA . PHE A 1 82 ? -9.343 9.900 9.535 1.00 98.56 82 PHE A CA 1
ATOM 674 C C . PHE A 1 82 ? -9.236 11.142 10.430 1.00 98.56 82 PHE A C 1
ATOM 676 O O . PHE A 1 82 ? -9.140 11.017 11.648 1.00 98.56 82 PHE A O 1
ATOM 683 N N . HIS A 1 83 ? -9.341 12.348 9.865 1.00 98.56 83 HIS A 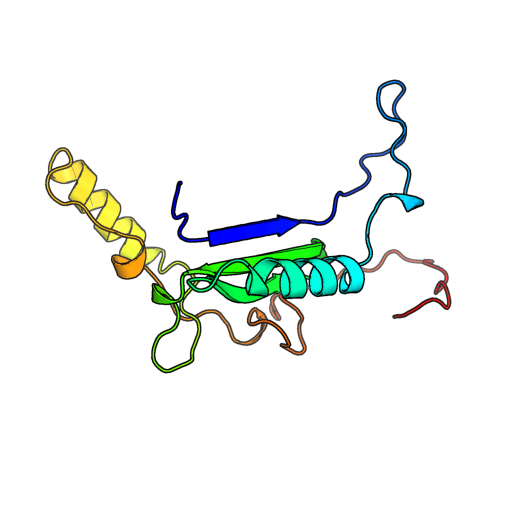N 1
ATOM 684 C CA . HIS A 1 83 ? -9.296 13.591 10.639 1.00 98.56 83 HIS A CA 1
ATOM 685 C C . HIS A 1 83 ? -10.436 13.690 11.659 1.00 98.56 83 HIS A C 1
ATOM 687 O O . HIS A 1 83 ? -10.216 14.127 12.789 1.00 98.56 83 HIS A O 1
ATOM 693 N N . THR A 1 84 ? -11.636 13.229 11.298 1.00 98.62 84 THR A N 1
ATOM 694 C CA . THR A 1 84 ? -12.774 13.160 12.226 1.00 98.62 84 THR A CA 1
ATOM 695 C C . THR A 1 84 ? -12.500 12.199 13.387 1.00 98.62 84 THR A C 1
ATOM 697 O O . THR A 1 84 ? -12.792 12.521 14.541 1.00 98.62 84 THR A O 1
ATOM 700 N N . LEU A 1 85 ? -11.934 11.024 13.103 1.00 98.62 85 LEU A N 1
ATOM 701 C CA . LEU A 1 85 ? -11.598 10.014 14.110 1.00 98.62 85 LEU A CA 1
ATOM 702 C C . LEU A 1 85 ? -10.488 10.496 15.049 1.00 98.62 85 LEU A C 1
ATOM 704 O O . LEU A 1 85 ? -10.637 10.392 16.265 1.00 98.62 85 LEU A O 1
ATOM 708 N N . VAL A 1 86 ? -9.434 11.114 14.506 1.00 98.38 86 VAL A N 1
ATOM 709 C CA . VAL A 1 86 ? -8.356 11.735 15.291 1.00 98.38 86 VAL A CA 1
ATOM 710 C C . VAL A 1 86 ? -8.911 12.811 16.223 1.00 98.38 86 VAL A C 1
ATOM 712 O O . VAL A 1 86 ? -8.608 12.798 17.414 1.00 98.38 86 VAL A O 1
ATOM 715 N N . ALA A 1 87 ? -9.777 13.701 15.727 1.00 98.50 87 ALA A N 1
ATOM 716 C CA . ALA A 1 87 ? -10.386 14.743 16.555 1.00 98.50 87 ALA A CA 1
ATOM 717 C C . ALA A 1 87 ? -11.203 14.160 17.725 1.00 98.50 87 ALA A C 1
ATOM 719 O O . ALA A 1 87 ? -11.128 14.67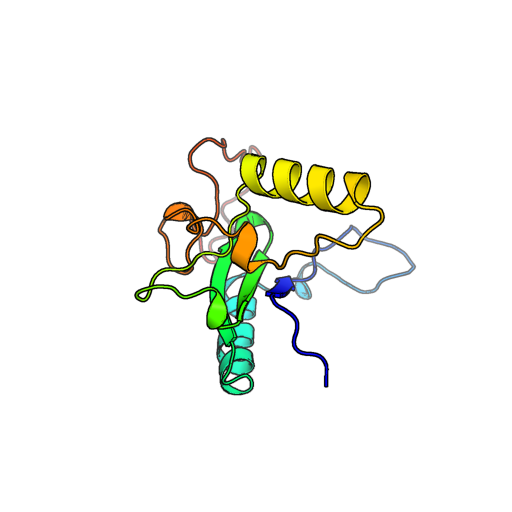3 18.842 1.00 98.50 87 ALA A O 1
ATOM 720 N N . ARG A 1 88 ? -11.944 13.064 17.502 1.00 98.44 88 ARG A N 1
ATOM 721 C CA . ARG A 1 88 ? -12.697 12.358 18.557 1.00 98.44 88 ARG A CA 1
ATOM 722 C C . ARG A 1 88 ? -11.782 11.660 19.559 1.00 98.44 88 ARG A C 1
ATOM 724 O O . ARG A 1 88 ? -12.005 11.768 20.765 1.00 98.44 88 ARG A O 1
ATOM 731 N N . TYR A 1 89 ? -10.747 10.977 19.080 1.00 98.56 89 TYR A N 1
ATOM 732 C CA . TYR A 1 89 ? -9.752 10.330 19.932 1.00 98.56 89 TYR A CA 1
ATOM 733 C C . TYR A 1 89 ? -9.080 11.352 20.856 1.00 98.56 89 TYR A C 1
ATOM 735 O O . TYR A 1 89 ? -9.089 11.187 22.075 1.00 98.56 89 TYR A O 1
ATOM 743 N N . THR A 1 90 ? -8.588 12.464 20.304 1.00 98.06 90 THR A N 1
ATOM 744 C CA . THR A 1 90 ? -7.956 13.531 21.089 1.00 98.06 90 THR A CA 1
ATOM 745 C C . THR A 1 90 ? -8.951 14.215 22.030 1.00 98.06 90 THR A C 1
ATOM 747 O O . THR A 1 90 ? -8.645 14.394 23.207 1.00 98.06 90 THR A O 1
ATOM 750 N N . GLY A 1 91 ? -10.158 14.547 21.557 1.00 98.50 91 GLY A N 1
ATOM 751 C CA . GLY A 1 91 ? -11.189 15.213 22.364 1.00 98.50 91 GLY A CA 1
ATOM 752 C C . GLY A 1 91 ? -11.729 14.371 23.525 1.00 98.50 91 GLY A C 1
ATOM 753 O O . GLY A 1 91 ? -12.211 14.922 24.509 1.00 98.50 91 GLY A O 1
ATOM 754 N N . SER A 1 92 ? -11.610 13.045 23.439 1.00 98.19 92 SER A N 1
ATOM 755 C CA . SER A 1 92 ? -12.005 12.105 24.497 1.00 98.19 92 SER A CA 1
ATOM 756 C C . SER A 1 92 ? -10.852 11.683 25.414 1.00 98.19 92 SER A C 1
ATOM 758 O O . SER A 1 92 ? -11.021 10.776 26.227 1.00 98.19 92 SER A O 1
ATOM 760 N N . GLY A 1 93 ? -9.664 12.285 25.281 1.00 97.50 93 GLY A N 1
ATOM 761 C CA . GLY A 1 93 ? -8.488 11.884 26.060 1.00 97.50 93 GLY A CA 1
ATOM 762 C C . GLY A 1 93 ? -8.027 10.451 25.766 1.00 97.50 93 GLY A C 1
ATOM 763 O O . GLY A 1 93 ? -7.500 9.780 26.648 1.00 97.50 93 GLY A O 1
ATOM 764 N N . GLY A 1 94 ? -8.259 9.967 24.544 1.00 97.12 94 GLY A N 1
ATOM 765 C CA . GLY A 1 94 ? -7.877 8.632 24.093 1.00 97.12 94 GLY A CA 1
ATOM 766 C C . GLY A 1 94 ? -8.902 7.525 24.358 1.00 97.12 94 GLY A C 1
ATOM 767 O O . GLY A 1 94 ? -8.606 6.362 24.102 1.00 97.12 94 GLY A O 1
ATOM 768 N N . GLN A 1 95 ? -10.103 7.852 24.849 1.00 97.50 95 GLN A N 1
ATOM 769 C CA . GLN A 1 95 ? -11.146 6.852 25.116 1.00 97.50 95 GLN A CA 1
ATOM 770 C C . GLN A 1 95 ? -11.866 6.380 23.844 1.00 97.50 95 GLN A C 1
ATOM 772 O O . GLN A 1 95 ? -12.211 5.206 23.730 1.00 97.50 95 GLN A O 1
ATOM 777 N N . MET A 1 96 ? -12.095 7.276 22.879 1.00 97.88 96 MET A N 1
ATOM 778 C CA . MET A 1 96 ? -12.696 6.936 21.585 1.00 97.88 96 MET A CA 1
ATOM 779 C C . MET A 1 96 ? -11.607 6.481 20.613 1.00 97.88 96 MET A C 1
ATOM 781 O O . MET A 1 96 ? -11.107 7.270 19.811 1.00 97.88 96 MET A O 1
ATOM 785 N N . THR A 1 97 ? -11.210 5.215 20.720 1.00 98.06 97 THR A N 1
ATOM 786 C CA . THR A 1 97 ? -10.230 4.589 19.826 1.00 98.06 97 THR A CA 1
ATOM 787 C C . THR A 1 97 ? -10.823 4.279 18.452 1.00 98.06 97 THR A C 1
ATOM 789 O O . THR A 1 97 ? -12.039 4.260 18.262 1.00 98.06 97 THR A O 1
ATOM 792 N N . PHE A 1 98 ? -9.944 4.068 17.476 1.00 98.25 98 PHE A N 1
ATOM 793 C CA . PHE A 1 98 ? -10.290 3.670 16.117 1.00 98.25 98 PHE A CA 1
ATOM 794 C C . PHE A 1 98 ? -9.142 2.856 15.508 1.00 98.25 98 PHE A C 1
ATOM 796 O O . PHE A 1 98 ? -8.026 2.839 16.032 1.00 98.25 98 PHE A O 1
ATOM 803 N N . THR A 1 99 ? -9.433 2.177 14.408 1.00 97.56 99 THR A N 1
ATOM 804 C CA . THR A 1 99 ? -8.549 1.267 13.673 1.00 97.56 99 THR A CA 1
ATOM 805 C C . THR A 1 99 ? -8.404 1.708 12.218 1.00 97.56 99 THR A C 1
ATOM 807 O O . THR A 1 99 ? -9.098 2.619 11.765 1.00 97.56 99 THR A O 1
ATOM 810 N N . ALA A 1 100 ? -7.502 1.075 11.467 1.00 97.56 100 ALA A N 1
ATOM 811 C CA . ALA A 1 100 ? -7.321 1.365 10.046 1.00 97.56 100 ALA A CA 1
ATOM 812 C C . ALA A 1 100 ? -8.586 1.078 9.222 1.00 97.56 100 ALA A C 1
ATOM 814 O O . ALA A 1 100 ? -8.925 1.837 8.316 1.00 97.56 100 ALA A O 1
ATOM 815 N N . GLU A 1 101 ? -9.339 0.041 9.589 1.00 97.88 101 GLU A N 1
ATOM 816 C CA . GLU A 1 101 ? -10.630 -0.298 8.989 1.00 97.88 101 GLU A CA 1
ATOM 817 C C . GLU A 1 101 ? -11.668 0.831 9.132 1.00 97.88 101 GLU A C 1
ATOM 819 O O . GLU A 1 101 ? -12.560 0.975 8.293 1.00 97.88 101 GLU A O 1
ATOM 824 N N . ASP A 1 102 ? -11.534 1.685 10.153 1.00 98.44 102 ASP A N 1
ATOM 825 C CA . ASP A 1 102 ? -12.436 2.815 10.360 1.00 98.44 102 ASP A CA 1
ATOM 826 C C . ASP A 1 102 ? -12.191 3.960 9.377 1.00 98.44 102 ASP A C 1
ATOM 828 O O . ASP A 1 102 ? -13.079 4.789 9.219 1.00 98.44 102 ASP A O 1
ATOM 832 N N . TYR A 1 103 ? -11.054 4.034 8.686 1.00 98.44 103 TYR A N 1
ATOM 833 C CA . TYR A 1 103 ? -10.766 5.100 7.713 1.00 98.44 103 TYR A CA 1
ATOM 834 C C . TYR A 1 103 ? -10.212 4.592 6.382 1.00 98.44 103 TYR A C 1
ATOM 836 O O . TYR A 1 103 ? -9.737 5.386 5.570 1.00 98.44 103 TYR A O 1
ATOM 844 N N . MET A 1 104 ? -10.288 3.289 6.131 1.00 98.38 104 MET A N 1
ATOM 845 C CA . MET A 1 104 ? -9.902 2.745 4.841 1.00 98.38 104 MET A CA 1
ATOM 846 C C . MET A 1 104 ? -10.846 3.220 3.730 1.00 98.38 104 MET A C 1
ATOM 848 O O . MET A 1 104 ? -12.067 3.288 3.895 1.00 98.38 104 MET A O 1
ATOM 852 N N . ALA A 1 105 ? -10.264 3.511 2.578 1.00 98.56 105 ALA A N 1
ATOM 853 C CA . ALA A 1 105 ? -10.950 3.815 1.336 1.00 98.56 105 ALA A CA 1
ATOM 854 C C . ALA A 1 105 ? -10.477 2.858 0.243 1.00 98.56 105 ALA A C 1
ATOM 856 O O . ALA A 1 105 ? -9.378 2.300 0.306 1.00 98.56 105 ALA A O 1
ATOM 857 N N . LYS A 1 106 ? -11.321 2.684 -0.776 1.00 98.56 106 LYS A N 1
ATOM 858 C CA . LYS A 1 106 ? -11.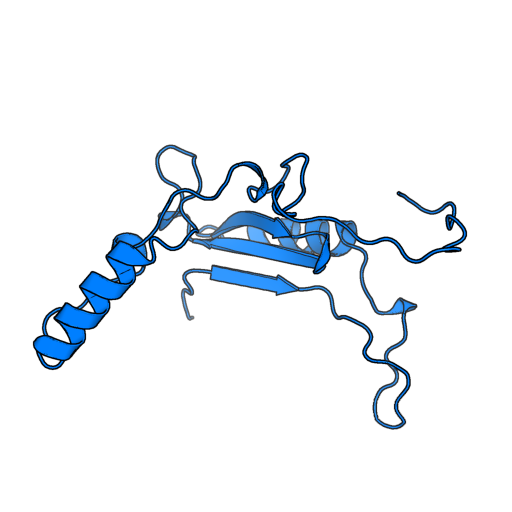014 1.853 -1.938 1.00 98.56 106 LYS A CA 1
ATOM 859 C C . LYS A 1 106 ? -9.703 2.303 -2.587 1.00 98.56 106 LYS A C 1
ATOM 861 O O . LYS A 1 106 ? -9.516 3.490 -2.856 1.00 98.56 106 LYS A O 1
ATOM 866 N N . THR A 1 107 ? -8.816 1.349 -2.841 1.00 98.56 107 THR A N 1
ATOM 867 C CA . THR A 1 107 ? -7.567 1.570 -3.567 1.00 98.56 107 THR A CA 1
ATOM 868 C C . THR A 1 107 ? -7.901 2.067 -4.975 1.00 98.56 107 THR A C 1
ATOM 870 O O . THR A 1 107 ? -8.730 1.448 -5.650 1.00 98.56 107 THR A O 1
ATOM 873 N N . PRO A 1 108 ? -7.315 3.186 -5.436 1.00 98.12 108 PRO A N 1
ATOM 874 C CA . PRO A 1 108 ? -7.555 3.681 -6.784 1.00 98.12 108 PRO A CA 1
ATOM 875 C C . PRO A 1 108 ? -7.212 2.626 -7.836 1.00 98.12 108 PRO A C 1
ATOM 877 O O . PRO A 1 108 ? -6.202 1.939 -7.714 1.00 98.12 108 PRO A O 1
ATOM 880 N N . ASN A 1 109 ? -8.019 2.521 -8.893 1.00 97.81 109 ASN A N 1
ATOM 881 C CA . ASN A 1 109 ? -7.838 1.473 -9.905 1.00 97.81 109 ASN A CA 1
ATOM 882 C C . ASN A 1 109 ? -6.455 1.509 -10.578 1.00 97.81 109 ASN A C 1
ATOM 884 O O . ASN A 1 109 ? -5.936 0.456 -10.912 1.00 97.81 109 ASN A O 1
ATOM 888 N N . TRP A 1 110 ? -5.859 2.695 -10.732 1.00 97.50 110 TRP A N 1
ATOM 889 C CA . TRP A 1 110 ? -4.512 2.886 -11.290 1.00 97.50 110 TRP A CA 1
ATOM 890 C C . TRP A 1 110 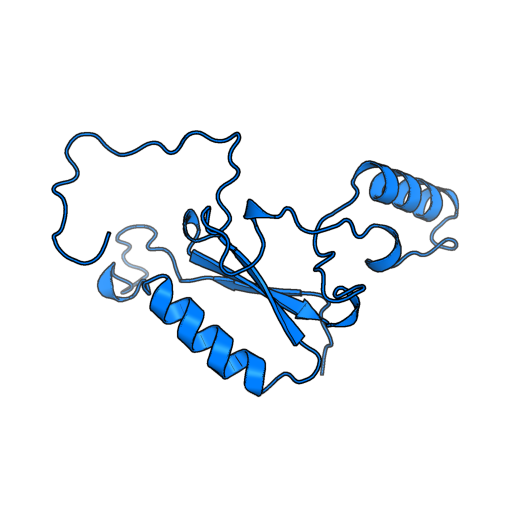? -3.384 2.452 -10.335 1.00 97.50 110 TRP A C 1
ATOM 892 O O . TRP A 1 110 ? -2.246 2.291 -10.764 1.00 97.50 110 TRP A O 1
ATOM 902 N N . ALA A 1 111 ? -3.689 2.279 -9.043 1.00 97.62 111 ALA A N 1
ATOM 903 C CA . ALA A 1 111 ? -2.740 1.877 -8.006 1.00 97.62 111 ALA A CA 1
ATOM 904 C C . ALA A 1 111 ? -2.752 0.376 -7.711 1.00 97.62 111 ALA A C 1
ATOM 906 O O . ALA A 1 111 ? -1.787 -0.144 -7.155 1.00 97.62 111 ALA A O 1
ATOM 907 N N . VAL A 1 112 ? -3.847 -0.316 -8.037 1.00 98.31 112 VAL A N 1
ATOM 908 C CA . VAL A 1 112 ? -3.956 -1.761 -7.815 1.00 98.31 112 VAL A CA 1
ATOM 909 C C . VAL A 1 112 ? -2.872 -2.481 -8.617 1.00 98.31 112 VAL A C 1
ATOM 911 O O . VAL A 1 112 ? -2.579 -2.112 -9.750 1.00 98.31 112 VAL A O 1
ATOM 914 N N . PHE A 1 113 ? -2.280 -3.517 -8.028 1.00 98.25 113 PHE A N 1
ATOM 915 C CA . PHE A 1 113 ? -1.254 -4.316 -8.697 1.00 98.25 113 PHE A CA 1
ATOM 916 C C . PHE A 1 113 ? -1.745 -4.877 -10.041 1.00 98.25 113 PHE A C 1
ATOM 918 O O . PHE A 1 113 ? -2.835 -5.453 -10.114 1.00 98.25 113 PHE A O 1
ATOM 925 N N . GLY A 1 114 ? -0.939 -4.719 -11.094 1.00 97.00 114 GLY A N 1
ATOM 926 C CA . GLY A 1 114 ? -1.282 -5.105 -12.462 1.00 97.00 114 GLY A CA 1
ATOM 927 C C . GLY A 1 114 ? -2.122 -4.073 -13.224 1.00 97.00 114 GLY A C 1
ATOM 928 O O . GLY A 1 114 ? -2.582 -4.367 -14.329 1.00 97.00 114 GLY A O 1
ATOM 929 N N . ALA A 1 115 ? -2.351 -2.882 -12.662 1.00 97.44 115 ALA A N 1
ATOM 930 C CA . ALA A 1 115 ? -2.956 -1.772 -13.390 1.00 97.44 115 ALA A CA 1
ATOM 931 C C . ALA A 1 115 ? -2.039 -1.279 -14.519 1.00 97.44 115 ALA A C 1
ATOM 933 O O . ALA A 1 115 ? -0.816 -1.351 -14.426 1.00 97.44 115 ALA A O 1
ATOM 934 N N . THR A 1 116 ? -2.632 -0.713 -15.574 1.00 96.44 116 THR A N 1
ATOM 935 C CA . THR A 1 116 ? -1.876 -0.193 -16.733 1.00 96.44 116 THR A CA 1
ATOM 936 C C . THR A 1 116 ? -0.911 0.917 -16.320 1.00 96.44 116 THR A C 1
ATOM 938 O O . THR A 1 116 ? 0.166 1.061 -16.885 1.00 96.44 116 THR A O 1
ATOM 941 N N . GLU A 1 117 ? -1.304 1.711 -15.331 1.00 96.62 117 GLU A N 1
ATOM 942 C CA . GLU A 1 117 ? -0.535 2.832 -14.814 1.00 96.62 117 GLU A CA 1
ATOM 943 C C . GLU A 1 117 ? 0.551 2.421 -13.812 1.00 96.62 117 GLU A C 1
ATOM 945 O O . GLU A 1 117 ? 1.379 3.260 -13.454 1.00 96.62 117 GLU A O 1
ATOM 950 N N . GLN A 1 118 ? 0.552 1.161 -13.353 1.00 96.12 118 GLN A N 1
ATOM 951 C CA . GLN A 1 118 ? 1.534 0.602 -12.412 1.00 96.12 118 GLN A CA 1
ATOM 952 C C . GLN A 1 118 ? 1.785 1.511 -11.191 1.00 96.12 118 GLN A C 1
ATOM 954 O O . GLN A 1 118 ? 2.924 1.719 -10.754 1.00 96.12 118 GLN A O 1
ATOM 959 N N . GLY A 1 119 ? 0.716 2.114 -10.665 1.00 95.88 119 GLY A N 1
ATOM 960 C CA . GLY A 1 119 ? 0.774 3.015 -9.517 1.00 95.88 119 GLY A CA 1
ATOM 961 C C . GLY A 1 119 ? 0.996 4.485 -9.812 1.00 95.88 119 GLY A C 1
ATOM 962 O O . GLY A 1 119 ? 0.916 5.285 -8.883 1.00 95.88 119 GLY A O 1
ATOM 963 N N . PHE A 1 120 ? 1.299 4.871 -11.048 1.00 95.12 120 PHE A N 1
ATOM 964 C CA . PHE A 1 120 ? 1.515 6.274 -11.376 1.00 95.12 120 PHE A CA 1
ATOM 965 C C . PHE A 1 120 ? 0.167 7.002 -11.469 1.00 95.12 120 PHE A C 1
ATOM 967 O O . PHE A 1 120 ? -0.681 6.629 -12.279 1.00 95.12 120 PHE A O 1
ATOM 974 N N . ASP A 1 121 ? -0.053 8.038 -10.653 1.00 95.19 121 ASP A N 1
ATOM 975 C CA . ASP A 1 121 ? -1.329 8.767 -10.660 1.00 95.19 121 ASP A CA 1
ATOM 976 C C . ASP A 1 121 ? -1.564 9.397 -12.053 1.00 95.19 121 ASP A C 1
ATOM 978 O O . ASP A 1 121 ? -0.740 10.196 -12.510 1.00 95.19 121 ASP A O 1
ATOM 982 N N . PRO A 1 122 ? -2.691 9.104 -12.733 1.00 95.00 122 PRO A N 1
ATOM 983 C CA . PRO A 1 122 ? -3.025 9.679 -14.038 1.00 95.00 122 PRO A CA 1
ATOM 984 C C . PRO A 1 122 ? -3.072 11.212 -14.079 1.00 95.00 122 PRO A C 1
ATOM 986 O O . PRO A 1 122 ? -3.068 11.804 -15.159 1.00 95.00 122 PRO A O 1
ATOM 989 N N . LYS A 1 123 ? -3.187 11.873 -12.923 1.00 94.56 123 LYS A N 1
ATOM 990 C CA . LYS A 1 123 ? -3.166 13.337 -12.810 1.00 94.56 123 LYS A CA 1
ATOM 991 C C . LYS A 1 123 ? -1.751 13.908 -12.808 1.00 94.56 123 LYS A C 1
ATOM 993 O O . LYS A 1 123 ? -1.591 15.113 -13.010 1.00 94.56 123 LYS A O 1
ATOM 998 N N . GLU A 1 124 ? -0.740 13.083 -12.565 1.00 91.94 124 GLU A N 1
ATOM 999 C CA . GLU A 1 124 ? 0.654 13.498 -12.589 1.00 91.94 124 GLU A CA 1
ATOM 1000 C C . GLU A 1 124 ? 1.234 13.436 -14.004 1.00 91.94 124 GLU A C 1
ATOM 1002 O O . GLU A 1 124 ? 0.786 12.704 -14.883 1.00 91.94 124 GLU A O 1
ATOM 1007 N N . THR A 1 125 ? 2.259 14.251 -14.248 1.00 90.56 125 THR A N 1
ATOM 1008 C CA . THR A 1 125 ? 2.972 14.270 -15.528 1.00 90.56 125 THR A CA 1
ATOM 1009 C C . THR A 1 125 ? 4.345 13.645 -15.348 1.00 90.56 125 THR A C 1
ATOM 1011 O O . THR A 1 125 ? 5.162 14.142 -14.574 1.00 90.56 125 THR A O 1
ATOM 1014 N N . ARG A 1 126 ? 4.628 12.574 -16.096 1.00 86.31 126 ARG A N 1
ATOM 1015 C CA . ARG A 1 126 ? 5.945 11.930 -16.085 1.00 86.31 126 ARG A CA 1
ATOM 1016 C C . ARG A 1 126 ? 6.950 12.771 -16.873 1.00 86.31 126 ARG A C 1
ATOM 1018 O O . ARG A 1 126 ? 6.780 13.017 -18.067 1.00 86.31 126 ARG A O 1
ATOM 1025 N N . TYR A 1 127 ? 8.022 13.191 -16.206 1.00 87.00 127 TYR A N 1
ATOM 1026 C CA . TYR A 1 127 ? 9.097 13.968 -16.821 1.00 87.00 127 TYR A CA 1
ATOM 1027 C C . TYR A 1 127 ? 10.280 13.073 -17.180 1.00 87.00 127 TYR A C 1
ATOM 1029 O O . TYR A 1 127 ? 10.978 12.547 -16.314 1.00 87.00 127 TYR A O 1
ATOM 1037 N N . PHE A 1 128 ? 10.544 12.945 -18.476 1.00 83.31 128 PHE A N 1
ATOM 1038 C CA . PHE A 1 128 ? 11.702 12.221 -18.988 1.00 83.31 128 PHE A CA 1
ATOM 1039 C C . PHE A 1 128 ? 12.874 13.180 -19.220 1.00 83.31 128 PHE A C 1
ATOM 1041 O O . PHE A 1 128 ? 12.704 14.283 -19.748 1.00 83.31 128 PHE A O 1
ATOM 1048 N N . ARG A 1 129 ? 14.091 12.768 -18.844 1.00 79.25 129 ARG A N 1
ATOM 1049 C CA . ARG A 1 129 ? 15.299 13.557 -19.127 1.00 79.25 129 ARG A CA 1
ATOM 1050 C C . ARG A 1 129 ? 15.530 13.628 -20.640 1.00 79.25 129 ARG A C 1
ATOM 1052 O O . ARG A 1 129 ? 15.543 12.604 -21.322 1.00 79.25 129 ARG A O 1
ATOM 1059 N N . LYS A 1 130 ? 15.765 14.836 -21.165 1.00 66.50 130 LYS A N 1
ATOM 1060 C CA . LYS A 1 130 ? 16.169 15.037 -22.566 1.00 66.50 130 LYS A CA 1
ATOM 1061 C C . LYS A 1 130 ? 17.520 14.344 -22.796 1.00 66.50 130 LYS A C 1
ATOM 1063 O O . LYS A 1 130 ? 18.450 14.568 -22.028 1.00 66.50 130 LYS A O 1
ATOM 1068 N N . ASN A 1 131 ? 17.614 13.532 -23.850 1.00 59.22 131 ASN A N 1
ATOM 1069 C CA . ASN A 1 131 ? 18.785 12.728 -24.243 1.00 59.22 131 ASN A CA 1
ATOM 1070 C C . ASN A 1 131 ? 19.086 11.471 -23.408 1.00 59.22 131 ASN A C 1
ATOM 1072 O O . ASN A 1 131 ? 20.217 10.985 -23.451 1.00 59.22 131 ASN A O 1
ATOM 1076 N N . ALA A 1 132 ? 18.107 10.882 -22.715 1.00 59.06 132 ALA A N 1
ATOM 1077 C CA . ALA A 1 132 ? 18.243 9.472 -22.357 1.00 59.06 132 ALA A CA 1
ATOM 1078 C C . ALA A 1 132 ? 18.303 8.669 -23.668 1.00 59.06 132 ALA A C 1
ATOM 1080 O O . ALA A 1 132 ? 17.293 8.526 -24.361 1.00 59.06 132 ALA A O 1
ATOM 1081 N N . LYS A 1 133 ? 19.497 8.207 -24.067 1.00 49.03 133 LYS A N 1
ATOM 1082 C CA . LYS A 1 133 ? 19.593 7.124 -25.049 1.00 49.03 133 LYS A CA 1
ATOM 1083 C C . LYS A 1 133 ? 18.675 6.022 -24.524 1.00 49.03 133 LYS A C 1
ATOM 1085 O O . LYS A 1 133 ? 18.774 5.680 -23.350 1.00 49.03 133 LYS A O 1
ATOM 1090 N N . LYS A 1 134 ? 17.752 5.532 -25.355 1.00 45.94 134 LYS A N 1
ATOM 1091 C CA . LYS A 1 134 ? 17.029 4.300 -25.040 1.00 45.94 134 LYS A CA 1
ATOM 1092 C C . LYS A 1 134 ? 18.096 3.226 -24.871 1.00 45.94 134 LYS A C 1
ATOM 1094 O O . LYS A 1 134 ? 18.646 2.769 -25.871 1.00 45.94 134 LYS A O 1
ATOM 1099 N N . ASP A 1 135 ? 18.417 2.870 -23.635 1.00 48.16 135 ASP A N 1
ATOM 1100 C CA . ASP A 1 135 ? 19.052 1.591 -23.385 1.00 48.16 135 ASP A CA 1
ATOM 1101 C C . ASP A 1 135 ? 18.031 0.551 -23.845 1.00 48.16 135 ASP A C 1
ATOM 1103 O O . ASP A 1 135 ? 16.895 0.513 -23.374 1.00 48.16 135 ASP A O 1
ATOM 1107 N N . ILE A 1 136 ? 18.397 -0.202 -24.885 1.00 43.00 136 ILE A N 1
ATOM 1108 C CA . ILE A 1 136 ? 17.582 -1.245 -25.527 1.00 43.00 136 ILE A CA 1
ATOM 1109 C C . ILE A 1 136 ? 17.575 -2.475 -24.603 1.00 43.00 136 ILE A C 1
ATOM 1111 O O . ILE A 1 136 ? 17.982 -3.573 -24.963 1.00 43.00 136 ILE A O 1
ATOM 1115 N N . ALA A 1 137 ? 17.155 -2.258 -23.365 1.00 40.19 137 ALA A N 1
ATOM 1116 C CA . ALA A 1 137 ? 16.975 -3.262 -22.339 1.00 40.19 137 ALA A CA 1
ATOM 1117 C C . ALA A 1 137 ? 15.701 -2.901 -21.559 1.00 40.19 137 ALA A C 1
ATOM 1119 O O . ALA A 1 137 ? 15.765 -2.379 -20.454 1.00 40.19 137 ALA A O 1
ATOM 1120 N N . GLY A 1 138 ? 14.542 -3.140 -22.183 1.00 40.97 138 GLY A N 1
ATOM 1121 C CA . GLY A 1 138 ? 13.288 -3.374 -21.456 1.00 40.97 138 GLY A CA 1
ATOM 1122 C C . GLY A 1 138 ? 12.489 -2.157 -20.974 1.00 40.97 138 GLY A C 1
ATOM 1123 O O . GLY A 1 138 ? 12.104 -2.114 -19.813 1.00 40.97 138 GLY A O 1
ATOM 1124 N N . CYS A 1 139 ? 12.184 -1.208 -21.861 1.00 42.62 139 CYS A N 1
ATOM 1125 C CA . CYS A 1 139 ? 10.996 -0.348 -21.749 1.00 42.62 139 CYS A CA 1
ATOM 1126 C C . CYS A 1 139 ? 10.193 -0.430 -23.047 1.00 42.62 139 CYS A C 1
ATOM 1128 O O . CYS A 1 139 ? 10.822 -0.292 -24.127 1.00 42.62 139 CYS A O 1
#

Sequence (139 aa):
MGKPDFIEIKGVTYCGDSKASNLTMSNVPWHEEVVKFVQEFANELPDYEIAAEHEHSNCILLAHKKFKINNEWWTWIDYPKFHTLVARYTGSGGQMTFTAEDYMAKTPNWAVFGATEQGFDPKETRYFRKNAKKDIAGC

Nearest PDB structures (foldseek):
  2yx0-assembly1_A  TM=9.078E-01  e=4.208E-04  Pyrococcus horikoshii
  6djt-assembly1_A  TM=8.052E-01  e=8.368E-03  Methanocaldococcus jannaschii
  2z2u-assembly1_A  TM=7.387E-01  e=1.247E-02  Methanocaldococcus jannaschii
  3l7w-assembly1_A-2  TM=2.687E-01  e=7.850E+00  Streptococcus mutans UA159

Organism: Dreissena polymorpha (NCBI:txid45954)

InterPro domains:
  IPR013785 Aldolase-type TIM barrel [G3DSA:3.20.20.70] (1-76)
  IPR013917 tRNA wybutosine-synthesis [PF08608] (2-64)
  IPR034556 S-adenosyl-L-methionine-dependent tRNA 4-demethylwyosine synthase [PTHR13930] (1-139)

Foldseek 3Di:
DDDDQKDKDFFDDDPDDDPVDPDDPVSGDQLVVSVVVVVVVVVVPVQWDWFFFDRVRSMTMIGGCVQQDPNFGQADFQVVQVVVQVCVCVVVVNPSDDDRVSGTGTDPQLGGPPHPNRRPPPVDDDDDDPPPDPPPPDD

pLDDT: mean 91.22, std 13.48, range [40.19, 98.69]

Secondary structure (DSSP, 8-state):
----SEEEEEPPPP---BTTB---GGGSPPHHHHHHHHHHHHHT-TTEEEEEEEGGGTEEEEEEGGGEETTEE--EE-HHHHHHHHHHHHHTTT-S---GGGTEEPPPTTTBTT-TTTT--TTS---PPTT----SS--

Radius of gyration: 18.71 Å; Cα contacts (8 Å, |Δi|>4): 181; chains: 1; bounding box: 49×33×52 Å

Solvent-accessible surface area (backbone atoms only — not comparable to full-atom values): 8474 Å² total; per-residue (Å²): 132,88,82,66,68,62,47,80,50,63,47,60,76,76,88,67,92,48,101,89,50,90,73,47,73,89,69,36,61,54,53,68,56,50,52,53,52,48,57,60,53,37,72,80,34,89,62,38,42,82,45,28,30,26,56,93,71,30,33,40,33,34,30,32,50,90,35,46,58,95,88,38,50,28,81,31,76,33,58,74,51,41,54,54,48,50,52,46,16,62,74,51,78,60,70,48,72,85,58,70,83,74,23,46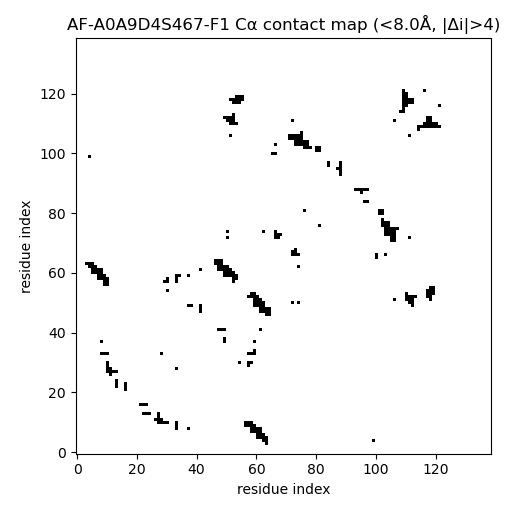,26,69,43,53,72,44,30,28,59,88,26,95,48,34,30,49,58,87,89,60,82,89,84,77,71,89,83,68,73,80,68,95,72,88,128

Mean predicted aligned error: 5.97 Å